Protein AF-A0A2G2PEL3-F1 (afdb_monomer_lite)

Sequence (97 aa):
MENTEMTTISIYNRVLLALLVLTFLTISQPFLLALSPKFTIVTQLIISVFKSLLIVMFYMHLSSEKVYLKFFVLMALIVLAVFFVILGIDSYYRYGV

Foldseek 3Di:
DVVVVVVLVVLVVVLVVVLVVLVVCLVCVVVVPVDDPVVNVVVNVVSVVVNVVSCVVRVPPVVVDDPVVVVVVVVVVVVVVVVVVVVVVVCCVPPVD

pLDDT: mean 83.77, std 10.46, range [50.25, 95.56]

Structure (mmCIF, N/CA/C/O backbone):
data_AF-A0A2G2PEL3-F1
#
_entry.id   AF-A0A2G2PEL3-F1
#
loop_
_atom_site.group_PDB
_atom_site.id
_atom_site.type_symbol
_atom_site.label_atom_id
_atom_site.label_alt_id
_atom_site.label_comp_id
_atom_site.label_asym_id
_atom_site.label_entity_id
_atom_site.label_seq_id
_atom_site.pdbx_PDB_ins_code
_atom_site.Cartn_x
_atom_site.Cartn_y
_atom_site.Cartn_z
_atom_site.occupancy
_atom_site.B_iso_or_equiv
_atom_site.auth_seq_id
_atom_site.auth_comp_id
_atom_site.auth_asym_id
_atom_site.auth_atom_id
_atom_site.pdbx_PDB_model_num
ATOM 1 N N . MET A 1 1 ? -12.324 3.028 33.544 1.00 54.03 1 MET A N 1
ATOM 2 C CA . MET A 1 1 ? -12.763 3.521 32.220 1.00 54.03 1 MET A CA 1
ATOM 3 C C . MET A 1 1 ? -11.715 4.423 31.553 1.00 54.03 1 MET A C 1
ATOM 5 O O . MET A 1 1 ? -11.763 4.563 30.347 1.00 54.03 1 MET A O 1
ATOM 9 N N . GLU A 1 2 ? -10.707 4.925 32.280 1.00 50.25 2 GLU A N 1
ATOM 10 C CA . GLU A 1 2 ? -9.586 5.718 31.729 1.00 50.25 2 GLU A CA 1
ATOM 11 C C . GLU A 1 2 ? -8.512 4.878 30.995 1.00 50.25 2 GLU A C 1
ATOM 13 O O . GLU A 1 2 ? -8.019 5.256 29.934 1.00 50.25 2 GLU A O 1
ATOM 18 N N . ASN A 1 3 ? -8.201 3.674 31.497 1.00 58.78 3 ASN A N 1
ATOM 19 C CA . ASN A 1 3 ? -7.141 2.823 30.929 1.00 58.78 3 ASN A CA 1
ATOM 20 C C . ASN A 1 3 ? -7.443 2.294 29.513 1.00 58.78 3 ASN A C 1
ATOM 22 O O . ASN A 1 3 ? -6.519 2.027 28.751 1.00 58.78 3 ASN A O 1
ATOM 26 N N . THR A 1 4 ? -8.717 2.142 29.145 1.00 60.16 4 THR A N 1
ATOM 27 C CA . THR A 1 4 ? -9.120 1.649 27.818 1.00 60.16 4 THR A CA 1
ATOM 28 C C . THR A 1 4 ? -8.916 2.701 26.732 1.00 60.16 4 THR A C 1
ATOM 30 O O . THR A 1 4 ? -8.455 2.363 25.646 1.00 60.16 4 THR A O 1
ATOM 33 N N . GLU A 1 5 ? -9.155 3.982 27.019 1.00 60.09 5 GLU A N 1
ATOM 34 C CA . GLU A 1 5 ? -8.943 5.049 26.030 1.00 60.09 5 GLU A CA 1
ATOM 35 C C . GLU A 1 5 ? -7.457 5.295 25.755 1.00 60.09 5 GLU A C 1
ATOM 37 O O . GLU A 1 5 ? -7.057 5.447 24.597 1.00 60.09 5 GLU A O 1
ATOM 42 N N . MET A 1 6 ? -6.612 5.214 26.791 1.00 60.53 6 MET A N 1
ATOM 43 C CA . MET A 1 6 ? -5.157 5.289 26.622 1.00 60.53 6 MET A CA 1
ATOM 44 C C . MET A 1 6 ? -4.614 4.174 25.719 1.00 60.53 6 MET A C 1
ATOM 46 O O . MET A 1 6 ? -3.715 4.419 24.909 1.00 60.53 6 MET A O 1
ATOM 50 N N . THR A 1 7 ? -5.170 2.958 25.797 1.00 63.56 7 THR A N 1
ATOM 51 C CA . THR A 1 7 ? -4.756 1.862 24.906 1.00 63.56 7 THR A CA 1
ATOM 52 C C . THR A 1 7 ? -5.142 2.111 23.450 1.00 63.56 7 THR A C 1
ATOM 54 O O . THR A 1 7 ? -4.332 1.847 22.561 1.00 63.56 7 THR A O 1
ATOM 57 N N . THR A 1 8 ? -6.315 2.694 23.186 1.00 72.44 8 THR A N 1
ATOM 58 C CA . THR A 1 8 ? -6.763 3.005 21.822 1.00 72.44 8 THR A CA 1
ATOM 59 C C . THR A 1 8 ? -5.892 4.088 21.188 1.00 72.44 8 THR A C 1
ATOM 61 O O . THR A 1 8 ? -5.391 3.901 20.080 1.00 72.44 8 THR A O 1
ATOM 64 N N . ILE A 1 9 ? -5.618 5.179 21.914 1.00 77.50 9 ILE A N 1
ATOM 65 C CA . ILE A 1 9 ? -4.723 6.259 21.460 1.00 77.50 9 ILE A CA 1
ATOM 66 C C . ILE A 1 9 ? -3.310 5.715 21.190 1.00 77.50 9 ILE A C 1
ATOM 68 O O . ILE A 1 9 ? -2.677 6.073 20.195 1.00 77.50 9 ILE A O 1
ATOM 72 N N . SER A 1 10 ? -2.828 4.794 22.032 1.00 81.69 10 SER A N 1
ATOM 73 C CA . SER A 1 10 ? -1.536 4.129 21.830 1.00 81.69 10 SER A CA 1
ATOM 74 C C . SER A 1 10 ? -1.485 3.332 20.520 1.00 81.69 10 SER A C 1
ATOM 76 O O . SER A 1 10 ? -0.476 3.382 19.814 1.00 81.69 10 SER A O 1
ATOM 78 N N . ILE A 1 11 ? -2.568 2.637 20.153 1.00 85.19 11 ILE A N 1
ATOM 79 C CA . ILE A 1 11 ? -2.660 1.894 18.886 1.00 85.19 11 ILE A CA 1
ATOM 80 C C . ILE A 1 11 ? -2.613 2.855 17.695 1.00 85.19 11 ILE A C 1
ATOM 82 O O . ILE A 1 11 ? -1.803 2.646 16.792 1.00 85.19 11 ILE A O 1
ATOM 86 N N . TYR A 1 12 ? -3.401 3.935 17.716 1.00 85.50 12 TYR A N 1
ATOM 87 C CA . TYR A 1 12 ? -3.384 4.947 16.653 1.00 85.50 12 TYR A CA 1
ATOM 88 C C . TYR A 1 12 ? -1.984 5.535 16.444 1.00 85.50 12 TYR A C 1
ATOM 90 O O . TYR A 1 12 ? -1.494 5.566 15.318 1.00 85.50 12 TYR A O 1
ATOM 98 N N . ASN A 1 13 ? -1.288 5.903 17.522 1.00 89.25 13 ASN A N 1
ATOM 99 C CA . ASN A 1 13 ? 0.072 6.441 17.436 1.00 89.25 13 ASN A CA 1
ATOM 100 C C . ASN A 1 13 ? 1.089 5.424 16.893 1.00 89.25 13 ASN A C 1
ATOM 102 O O . ASN A 1 13 ? 1.981 5.790 16.128 1.00 89.25 13 ASN A O 1
ATOM 106 N N . ARG A 1 14 ? 0.958 4.138 17.242 1.00 89.31 14 ARG A N 1
ATOM 107 C CA . ARG A 1 14 ? 1.818 3.078 16.688 1.00 89.31 14 ARG A CA 1
ATOM 108 C C . ARG A 1 14 ? 1.577 2.877 15.193 1.00 89.31 14 ARG A C 1
ATOM 110 O O . ARG A 1 14 ? 2.540 2.731 14.443 1.00 89.31 14 ARG A O 1
ATOM 117 N N . VAL A 1 15 ? 0.318 2.904 14.752 1.00 90.62 15 VAL A N 1
ATOM 118 C CA . VAL A 1 15 ? -0.028 2.803 13.326 1.00 90.62 15 VAL A CA 1
ATOM 119 C C . VAL A 1 15 ? 0.445 4.042 12.566 1.00 90.62 15 VAL A C 1
ATOM 121 O O . VAL A 1 15 ? 1.008 3.902 11.484 1.00 90.62 15 VAL A O 1
ATOM 124 N N . LEU A 1 16 ? 0.309 5.241 13.143 1.00 91.94 16 LEU A N 1
ATOM 125 C CA . LEU A 1 16 ? 0.856 6.476 12.577 1.00 91.94 16 LEU A CA 1
ATOM 126 C C . LEU A 1 16 ? 2.365 6.369 12.351 1.00 91.94 16 LEU A C 1
ATOM 128 O O . LEU A 1 16 ? 2.862 6.701 11.276 1.00 91.94 16 LEU A O 1
ATOM 132 N N . LEU A 1 17 ? 3.091 5.870 13.353 1.00 94.31 17 LEU A N 1
ATOM 133 C CA . LEU A 1 17 ? 4.531 5.669 13.261 1.00 94.31 17 LEU A CA 1
ATOM 134 C C . LEU A 1 17 ? 4.874 4.647 12.170 1.00 94.31 17 LEU A C 1
ATOM 136 O O . LEU A 1 17 ? 5.761 4.904 11.359 1.00 94.31 17 LEU A O 1
ATOM 140 N N . ALA A 1 18 ? 4.137 3.536 12.078 1.00 93.19 18 ALA A N 1
ATOM 141 C CA . ALA A 1 18 ? 4.308 2.563 11.000 1.00 93.19 18 ALA A CA 1
ATOM 142 C C . ALA A 1 18 ? 4.075 3.187 9.608 1.00 93.19 18 ALA A C 1
ATOM 144 O O . ALA A 1 18 ? 4.858 2.953 8.687 1.00 93.19 18 ALA A O 1
ATOM 145 N N . LEU A 1 19 ? 3.049 4.031 9.453 1.00 93.38 19 LEU A N 1
ATOM 146 C CA . LEU A 1 19 ? 2.762 4.749 8.206 1.00 93.38 19 LEU A CA 1
ATOM 147 C C . LEU A 1 19 ? 3.861 5.757 7.844 1.00 93.38 19 LEU A C 1
ATOM 149 O O . LEU A 1 19 ? 4.236 5.862 6.671 1.00 93.38 19 LEU A O 1
ATOM 153 N N . LEU A 1 20 ? 4.407 6.470 8.832 1.00 95.56 20 LEU A N 1
ATOM 154 C CA . LEU A 1 20 ? 5.549 7.365 8.644 1.00 95.56 20 LEU A CA 1
ATOM 155 C C . LEU A 1 20 ? 6.781 6.589 8.185 1.00 95.56 20 LEU A C 1
ATOM 157 O O . LEU A 1 20 ? 7.378 6.952 7.174 1.00 95.56 20 LEU A O 1
ATOM 161 N N . VAL A 1 21 ? 7.116 5.485 8.856 1.00 94.56 21 VAL A N 1
ATOM 162 C CA . VAL A 1 21 ? 8.245 4.620 8.479 1.00 94.56 21 VAL A CA 1
ATOM 163 C C . VAL A 1 21 ? 8.076 4.093 7.057 1.00 94.56 21 VAL A C 1
ATOM 165 O O . VAL A 1 21 ? 8.992 4.225 6.249 1.00 94.56 21 VAL A O 1
ATOM 168 N N . LEU A 1 22 ? 6.896 3.574 6.702 1.00 93.19 22 LEU A N 1
ATOM 169 C CA . LEU A 1 22 ? 6.616 3.124 5.336 1.00 93.19 22 LEU A CA 1
ATOM 170 C C . LEU A 1 22 ? 6.734 4.269 4.320 1.00 93.19 22 LEU A C 1
ATOM 172 O O . LEU A 1 22 ? 7.086 4.040 3.164 1.00 93.19 22 LEU A O 1
ATOM 176 N N . THR A 1 23 ? 6.437 5.507 4.715 1.00 93.56 23 THR A N 1
ATOM 177 C CA . THR A 1 23 ? 6.561 6.694 3.856 1.00 93.56 23 THR A CA 1
ATOM 178 C C . THR A 1 23 ? 8.002 7.094 3.631 1.00 93.56 23 THR A C 1
ATOM 180 O O . THR A 1 23 ? 8.399 7.227 2.473 1.00 93.56 23 THR A O 1
ATOM 183 N N . PHE A 1 24 ? 8.802 7.161 4.690 1.00 94.12 24 PHE A N 1
ATOM 184 C CA . PHE A 1 24 ? 10.242 7.336 4.559 1.00 94.12 24 PHE A CA 1
ATOM 185 C C . PHE A 1 24 ? 10.864 6.230 3.711 1.00 94.12 24 PHE A C 1
ATOM 187 O O . PHE A 1 24 ? 11.629 6.541 2.807 1.00 94.12 24 PHE A O 1
ATOM 194 N N . LEU A 1 25 ? 10.465 4.971 3.919 1.00 91.38 25 LEU A N 1
ATOM 195 C CA . LEU A 1 25 ? 10.918 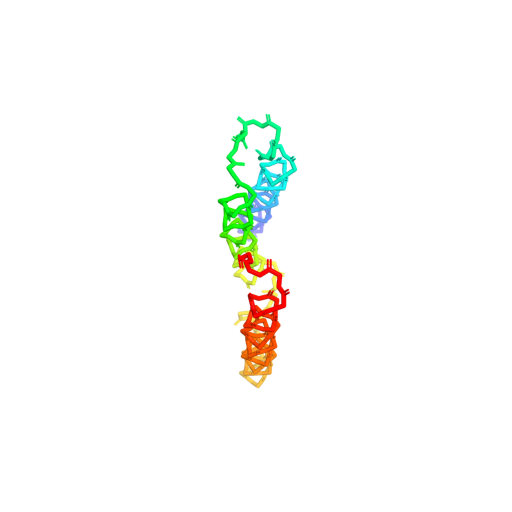3.837 3.115 1.00 91.38 25 LEU A CA 1
ATOM 196 C C . LEU A 1 25 ? 10.563 4.006 1.631 1.00 91.38 25 LEU A C 1
ATOM 198 O O . LEU A 1 25 ? 11.377 3.710 0.771 1.00 91.38 25 LEU A O 1
ATOM 202 N N . THR A 1 26 ? 9.365 4.501 1.310 1.00 91.56 26 THR A N 1
ATOM 203 C CA . THR A 1 26 ? 8.953 4.706 -0.094 1.00 91.56 26 THR A CA 1
ATOM 204 C C . THR A 1 26 ? 9.796 5.780 -0.776 1.00 91.56 26 THR A C 1
ATOM 206 O O . THR A 1 26 ? 10.195 5.607 -1.924 1.00 91.56 26 THR A O 1
ATOM 209 N N . ILE A 1 27 ? 10.067 6.881 -0.069 1.00 91.62 27 ILE A N 1
ATOM 210 C CA . ILE A 1 27 ? 10.867 7.997 -0.584 1.00 91.62 27 ILE A CA 1
ATOM 211 C C . ILE A 1 27 ? 12.334 7.585 -0.712 1.00 91.62 27 ILE A C 1
ATOM 213 O O . ILE A 1 27 ? 12.983 7.940 -1.690 1.00 91.62 27 ILE A O 1
ATOM 217 N N . SER A 1 28 ? 12.858 6.829 0.256 1.00 90.38 28 SER A N 1
ATOM 218 C CA . SER A 1 28 ? 14.257 6.405 0.275 1.00 90.38 28 SE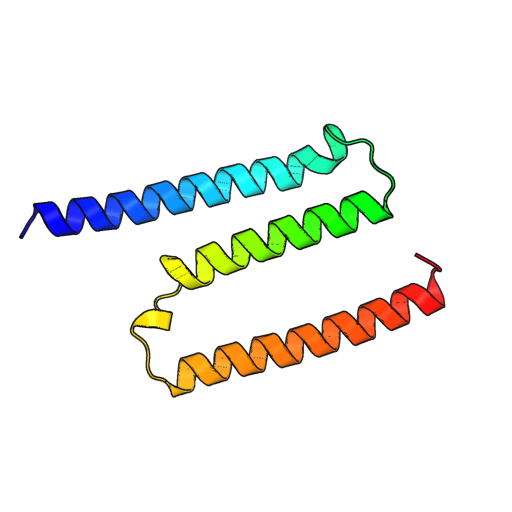R A CA 1
ATOM 219 C C . SER A 1 28 ? 14.546 5.219 -0.646 1.00 90.38 28 SER A C 1
ATOM 221 O O . SER A 1 28 ? 15.683 5.075 -1.091 1.00 90.38 28 SER A O 1
ATOM 223 N N . GLN A 1 29 ? 13.545 4.394 -0.975 1.00 87.12 29 GLN A N 1
ATOM 224 C CA . GLN A 1 29 ? 13.704 3.200 -1.808 1.00 87.12 29 GLN A CA 1
ATOM 225 C C . GLN A 1 29 ? 14.492 3.443 -3.109 1.00 87.12 29 GLN A C 1
ATOM 227 O O . GLN A 1 29 ? 15.461 2.715 -3.304 1.00 87.12 29 GLN A O 1
ATOM 232 N N . PRO A 1 30 ? 14.191 4.440 -3.967 1.00 84.31 30 PRO A N 1
ATOM 233 C CA . PRO A 1 30 ? 14.958 4.651 -5.200 1.00 84.31 30 PRO A CA 1
ATOM 234 C C . PRO A 1 30 ? 16.424 5.055 -4.964 1.00 84.31 30 PRO A C 1
ATOM 236 O O . PRO A 1 30 ? 17.256 4.850 -5.842 1.00 84.31 30 PRO A O 1
ATOM 239 N N . PHE A 1 31 ? 16.754 5.612 -3.794 1.00 84.06 31 PHE A N 1
ATOM 240 C CA . PHE A 1 31 ? 18.120 6.017 -3.445 1.00 84.06 31 PHE A CA 1
ATOM 241 C C . PHE A 1 31 ? 18.929 4.877 -2.815 1.00 84.06 31 PHE A C 1
ATOM 243 O O . PHE A 1 31 ? 20.129 4.772 -3.045 1.00 84.06 31 PHE A O 1
ATOM 250 N N . LEU A 1 32 ? 18.281 4.033 -2.007 1.00 78.75 32 LEU A N 1
ATOM 251 C CA . LEU A 1 32 ? 18.922 2.923 -1.292 1.00 78.75 32 LEU A CA 1
ATOM 252 C C . LEU A 1 32 ? 19.038 1.664 -2.150 1.00 78.75 32 LEU A C 1
ATOM 254 O O . LEU A 1 32 ? 19.948 0.857 -1.977 1.00 78.75 32 LEU A O 1
ATOM 258 N N . LEU A 1 33 ? 18.087 1.485 -3.059 1.00 72.19 33 LEU A N 1
ATOM 259 C CA . LEU A 1 33 ? 17.957 0.321 -3.905 1.00 72.19 33 LEU A CA 1
ATOM 260 C C . LEU A 1 33 ? 18.001 0.796 -5.355 1.00 72.19 33 LEU A C 1
ATOM 262 O O . LEU A 1 33 ? 16.969 1.120 -5.940 1.00 72.19 33 LEU A O 1
ATOM 266 N N . ALA A 1 34 ? 19.203 0.800 -5.941 1.00 65.75 34 ALA A N 1
ATOM 267 C CA . ALA A 1 34 ? 19.433 1.010 -7.374 1.00 65.75 34 ALA A CA 1
ATOM 268 C C . ALA A 1 34 ? 18.938 -0.201 -8.196 1.00 65.75 34 ALA A C 1
ATOM 270 O O . ALA A 1 34 ? 19.674 -0.814 -8.967 1.00 65.75 34 ALA A O 1
ATOM 271 N N . LEU A 1 35 ? 17.686 -0.600 -7.971 1.00 66.38 35 LEU A N 1
ATOM 272 C CA . LEU A 1 35 ? 17.016 -1.655 -8.706 1.00 66.38 35 LEU A CA 1
ATOM 273 C C . LEU A 1 35 ? 16.559 -1.120 -10.067 1.00 66.38 35 LEU A C 1
ATOM 275 O O . LEU A 1 35 ? 16.313 0.074 -10.242 1.00 66.38 35 LEU A O 1
ATOM 279 N N . SER A 1 36 ? 16.426 -2.026 -11.042 1.00 78.44 36 SER A N 1
ATOM 280 C CA . SER A 1 36 ? 15.890 -1.655 -12.355 1.00 78.44 36 SER A CA 1
ATOM 281 C C . SER A 1 36 ? 14.525 -0.956 -12.204 1.00 78.44 36 SER A C 1
ATOM 283 O O . SER A 1 36 ? 13.775 -1.303 -11.281 1.00 78.44 36 SER A O 1
ATOM 285 N N . PRO A 1 37 ? 14.148 -0.040 -13.116 1.00 77.12 37 PRO A N 1
ATOM 286 C CA . PRO A 1 37 ? 12.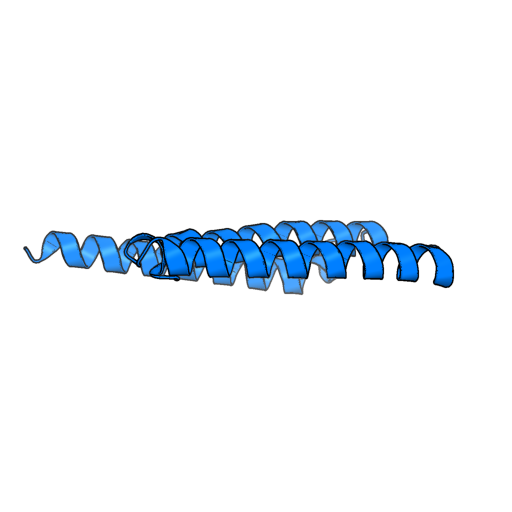892 0.711 -13.029 1.00 77.12 37 PRO A CA 1
ATOM 287 C C . PRO A 1 37 ? 11.658 -0.172 -12.789 1.00 77.12 37 PRO A C 1
ATOM 289 O O . PRO A 1 37 ? 10.790 0.180 -11.995 1.00 77.12 37 PRO A O 1
ATOM 292 N N . LYS A 1 38 ? 11.622 -1.365 -13.400 1.00 78.12 38 LYS A N 1
ATOM 293 C CA . LYS A 1 38 ? 10.530 -2.337 -13.234 1.00 78.12 38 LYS A CA 1
ATOM 294 C C . LYS A 1 38 ? 10.404 -2.824 -11.789 1.00 78.12 38 LYS A C 1
ATOM 296 O O . LYS A 1 38 ? 9.310 -2.860 -11.234 1.00 78.12 38 LYS A O 1
ATOM 301 N N . PHE A 1 39 ? 11.527 -3.152 -11.157 1.00 80.62 39 PHE A N 1
ATOM 302 C CA . PHE A 1 39 ? 11.532 -3.605 -9.768 1.00 80.62 39 PHE A CA 1
ATOM 303 C C . PHE A 1 39 ? 11.182 -2.474 -8.800 1.00 80.62 39 PHE A C 1
ATOM 305 O O . PHE A 1 39 ? 10.433 -2.705 -7.855 1.00 80.62 39 PHE A O 1
ATOM 312 N N . THR A 1 40 ? 11.651 -1.251 -9.050 1.00 85.00 40 THR A N 1
ATOM 313 C CA . THR A 1 40 ? 11.284 -0.062 -8.262 1.00 85.00 40 THR A CA 1
ATOM 314 C C . THR A 1 40 ? 9.767 0.141 -8.243 1.00 85.00 40 THR A C 1
ATOM 316 O O . THR A 1 40 ? 9.182 0.245 -7.166 1.00 85.00 40 THR A O 1
ATOM 319 N N . ILE A 1 41 ? 9.110 0.074 -9.406 1.00 82.75 41 ILE A N 1
ATOM 320 C CA . ILE A 1 41 ? 7.647 0.202 -9.524 1.00 82.75 41 ILE A CA 1
ATOM 321 C C . ILE A 1 41 ? 6.925 -0.889 -8.721 1.00 82.75 41 ILE A C 1
ATOM 323 O O . ILE A 1 41 ? 6.036 -0.586 -7.924 1.00 82.75 41 ILE A O 1
ATOM 327 N N . VAL A 1 42 ? 7.325 -2.155 -8.881 1.00 84.69 42 VAL A N 1
ATOM 328 C CA . VAL A 1 42 ? 6.706 -3.284 -8.162 1.00 84.69 42 VAL A CA 1
ATOM 329 C C . VAL A 1 42 ? 6.863 -3.127 -6.649 1.00 84.69 42 VAL A C 1
ATOM 331 O O . VAL A 1 42 ? 5.902 -3.303 -5.900 1.00 84.69 42 VAL A O 1
ATOM 334 N N . THR A 1 43 ? 8.055 -2.746 -6.187 1.00 87.25 43 THR A N 1
ATOM 335 C CA . THR A 1 43 ? 8.337 -2.594 -4.753 1.00 87.25 43 THR A CA 1
ATOM 336 C C . THR A 1 43 ? 7.516 -1.453 -4.148 1.00 87.25 43 THR A C 1
ATOM 338 O O . THR A 1 43 ? 6.937 -1.604 -3.072 1.00 87.25 43 THR A O 1
ATOM 341 N N . GLN A 1 44 ? 7.392 -0.327 -4.858 1.00 89.31 44 GLN A N 1
ATOM 342 C CA . GLN A 1 44 ? 6.570 0.807 -4.432 1.00 89.31 44 GLN A CA 1
ATOM 343 C C . GLN A 1 44 ? 5.072 0.475 -4.418 1.00 89.31 44 GLN A C 1
ATOM 345 O O . GLN A 1 44 ? 4.374 0.874 -3.484 1.00 89.31 44 GLN A O 1
ATOM 350 N N . LEU A 1 45 ? 4.578 -0.298 -5.392 1.00 88.38 45 LEU A N 1
ATOM 351 C CA . LEU A 1 45 ? 3.190 -0.767 -5.408 1.00 88.38 45 LEU A CA 1
ATOM 352 C C . LEU A 1 45 ? 2.880 -1.649 -4.195 1.00 88.38 45 LEU A C 1
ATOM 354 O O . LEU A 1 45 ? 1.879 -1.419 -3.519 1.00 88.38 45 LEU A O 1
ATOM 358 N N . ILE A 1 46 ? 3.764 -2.594 -3.863 1.00 90.38 46 ILE A N 1
ATOM 359 C CA . ILE A 1 46 ? 3.612 -3.449 -2.677 1.00 90.38 46 ILE A CA 1
ATOM 360 C C . ILE A 1 46 ? 3.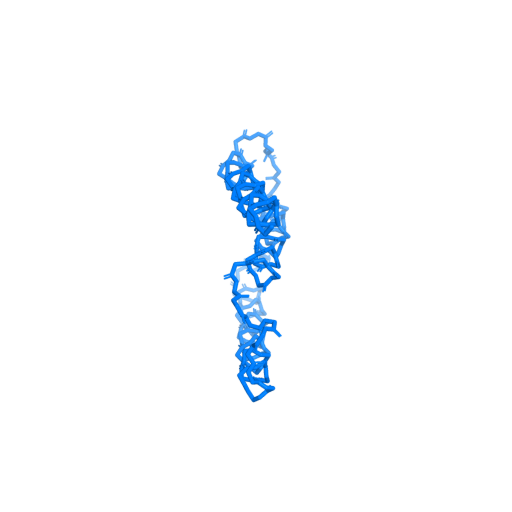549 -2.596 -1.401 1.00 90.38 46 ILE A C 1
ATOM 362 O O . ILE A 1 46 ? 2.629 -2.753 -0.597 1.00 90.38 46 ILE A O 1
ATOM 366 N N . ILE A 1 47 ? 4.476 -1.646 -1.230 1.00 91.94 47 ILE A N 1
ATOM 367 C CA . ILE A 1 47 ? 4.491 -0.748 -0.063 1.00 91.94 47 ILE A CA 1
ATOM 368 C C . ILE A 1 47 ? 3.197 0.084 0.014 1.00 91.94 47 ILE A C 1
ATOM 370 O O . ILE A 1 47 ? 2.649 0.277 1.102 1.00 91.94 47 ILE A O 1
ATOM 374 N N . SER A 1 48 ? 2.681 0.552 -1.125 1.00 90.81 48 SER A N 1
ATOM 375 C CA . SER A 1 48 ? 1.430 1.316 -1.203 1.00 90.81 48 SER A CA 1
ATOM 376 C C . SER A 1 48 ? 0.215 0.499 -0.744 1.00 90.81 48 SER A C 1
ATOM 378 O O . SER A 1 48 ? -0.605 0.993 0.036 1.00 90.81 48 SER A O 1
ATOM 380 N N . VAL A 1 49 ? 0.142 -0.783 -1.127 1.00 91.19 49 VAL A N 1
ATOM 381 C CA . VAL A 1 49 ? -0.911 -1.703 -0.667 1.00 91.19 49 VAL A CA 1
ATOM 382 C C . VAL A 1 49 ? -0.890 -1.833 0.858 1.00 91.19 49 VAL A C 1
ATOM 384 O O . VAL A 1 49 ? -1.923 -1.621 1.493 1.00 91.19 49 VAL A O 1
ATOM 387 N N . PHE A 1 50 ? 0.273 -2.081 1.471 1.00 92.62 50 PHE A N 1
ATOM 388 C CA . PHE A 1 50 ? 0.382 -2.192 2.934 1.00 92.62 50 PHE A CA 1
ATOM 389 C C . PHE A 1 50 ? -0.054 -0.920 3.671 1.00 92.62 50 PHE A C 1
ATOM 391 O O . PHE A 1 50 ? -0.764 -1.004 4.675 1.00 92.62 50 PHE A O 1
ATOM 398 N N . LYS A 1 51 ? 0.312 0.263 3.164 1.00 91.56 51 LYS A N 1
ATOM 399 C CA . LYS A 1 51 ? -0.147 1.536 3.740 1.00 91.56 51 LYS A CA 1
ATOM 400 C C . LYS A 1 51 ? -1.663 1.675 3.669 1.00 91.56 51 LYS A C 1
ATOM 402 O O . LYS A 1 51 ? -2.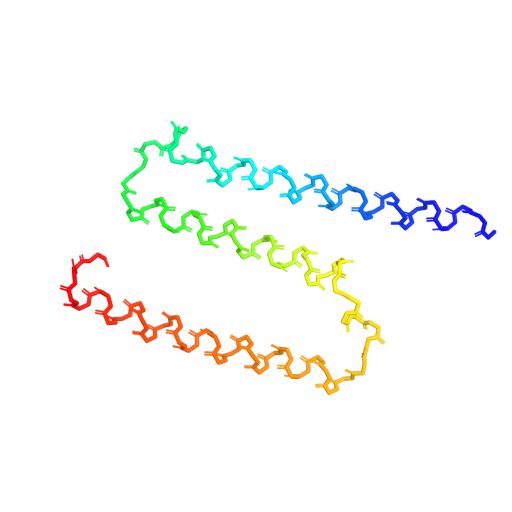288 2.017 4.670 1.00 91.56 51 LYS A O 1
ATOM 407 N N . SER A 1 52 ? -2.249 1.397 2.503 1.00 89.56 52 SER A N 1
ATOM 408 C CA . SER A 1 52 ? -3.700 1.478 2.318 1.00 89.56 52 SER A CA 1
ATOM 409 C C . SER A 1 52 ? -4.443 0.525 3.260 1.00 89.56 52 SER A C 1
ATOM 411 O O . SER A 1 52 ? -5.431 0.919 3.873 1.00 89.56 52 SER A O 1
ATOM 413 N N . LEU A 1 53 ? -3.909 -0.682 3.474 1.00 89.19 53 LEU A N 1
ATOM 414 C CA . LEU A 1 53 ? -4.479 -1.681 4.372 1.00 89.19 53 LEU A CA 1
ATOM 415 C C . LEU A 1 53 ? -4.441 -1.228 5.840 1.00 89.19 53 LEU A C 1
ATOM 417 O O . LEU A 1 53 ? -5.454 -1.319 6.531 1.00 89.19 53 LEU A O 1
ATOM 421 N N . LEU A 1 54 ? -3.314 -0.672 6.299 1.00 88.50 54 LEU A N 1
ATOM 422 C CA . LEU A 1 54 ? -3.202 -0.086 7.641 1.00 88.50 54 LEU A CA 1
ATOM 423 C C . LEU A 1 54 ? -4.208 1.051 7.853 1.00 88.50 54 LEU A C 1
ATOM 425 O O . LEU A 1 54 ? -4.839 1.132 8.907 1.00 88.50 54 LEU A O 1
ATOM 429 N N . ILE A 1 55 ? -4.394 1.911 6.849 1.00 89.12 55 ILE A N 1
ATOM 430 C CA . ILE A 1 55 ? -5.361 3.008 6.927 1.00 89.12 55 ILE A CA 1
ATOM 431 C C . ILE A 1 55 ? -6.787 2.460 7.002 1.00 89.12 55 ILE A C 1
ATOM 433 O O . ILE A 1 55 ? -7.540 2.868 7.880 1.00 89.12 55 ILE A O 1
ATOM 437 N N . VAL A 1 56 ? -7.159 1.520 6.132 1.00 85.56 56 VAL A N 1
ATOM 438 C CA . VAL A 1 56 ? -8.516 0.952 6.105 1.00 85.56 56 VAL A CA 1
ATOM 439 C C . VAL A 1 56 ? -8.849 0.219 7.408 1.00 85.56 56 VAL A C 1
ATOM 441 O O . VAL A 1 56 ? -9.968 0.337 7.897 1.00 85.56 56 VAL A O 1
ATOM 444 N N . MET A 1 57 ? -7.893 -0.517 7.981 1.00 83.06 57 MET A N 1
ATOM 445 C CA . MET A 1 57 ? -8.118 -1.299 9.200 1.00 83.06 57 MET A CA 1
ATOM 446 C C . MET A 1 57 ? -8.179 -0.447 10.470 1.00 83.06 57 MET A C 1
ATOM 448 O O . MET A 1 57 ? -8.978 -0.746 11.354 1.00 83.06 57 MET A O 1
ATOM 452 N N . PHE A 1 58 ? -7.330 0.580 10.582 1.00 83.81 58 PHE A N 1
ATOM 453 C CA . PHE A 1 58 ? -7.149 1.305 11.843 1.00 83.81 58 PHE A CA 1
ATOM 454 C C . PHE A 1 58 ? -7.655 2.748 11.805 1.00 83.81 58 PHE A C 1
ATOM 456 O O . PHE A 1 58 ? -8.173 3.222 12.810 1.00 83.81 58 PHE A O 1
ATOM 463 N N . TYR A 1 59 ? -7.533 3.448 10.674 1.00 80.06 59 TYR A N 1
ATOM 464 C CA . TYR A 1 59 ? -7.866 4.875 10.563 1.00 80.06 59 TYR A CA 1
ATOM 465 C C . TYR A 1 59 ? -9.228 5.146 9.937 1.00 80.06 59 TYR A C 1
ATOM 467 O O . TYR A 1 59 ? -9.905 6.095 10.331 1.00 80.06 59 TYR A O 1
ATOM 475 N N . MET A 1 60 ? -9.658 4.326 8.980 1.00 82.06 60 MET A N 1
ATOM 476 C CA . MET A 1 60 ? -11.025 4.402 8.502 1.00 82.06 60 MET A CA 1
ATOM 477 C C . MET A 1 60 ? -11.929 3.742 9.531 1.00 82.06 60 MET A C 1
ATOM 479 O O . MET A 1 60 ? -11.839 2.546 9.795 1.00 82.06 60 MET A O 1
ATOM 483 N N . HIS A 1 61 ? -12.887 4.511 10.041 1.00 73.56 61 HIS A N 1
ATOM 484 C CA . HIS A 1 61 ? -13.951 4.018 10.917 1.00 73.56 61 HIS A CA 1
ATOM 485 C C . HIS A 1 61 ? -14.927 3.064 10.193 1.00 73.56 61 HIS A C 1
ATOM 487 O O . HIS A 1 61 ? -16.017 2.778 10.668 1.00 73.56 61 HIS A O 1
ATOM 493 N N . LEU A 1 62 ? -14.536 2.533 9.031 1.00 69.06 62 LEU A N 1
ATOM 494 C CA . LEU A 1 62 ? -15.352 1.674 8.189 1.00 69.06 62 LEU A CA 1
ATOM 495 C C . LEU A 1 62 ? -15.794 0.409 8.934 1.00 69.06 62 LEU A C 1
ATOM 497 O O . LEU A 1 62 ? -16.855 -0.121 8.635 1.00 69.06 62 LEU A O 1
ATOM 501 N N . SER A 1 63 ? -15.018 -0.068 9.915 1.00 65.25 63 SER A N 1
ATOM 502 C CA . SER A 1 63 ? -15.343 -1.265 10.703 1.00 65.25 63 SER A CA 1
ATOM 503 C C . SER A 1 63 ? -16.662 -1.137 11.484 1.00 65.25 63 SER A C 1
ATOM 505 O O . SER A 1 63 ? -17.452 -2.085 11.495 1.00 65.25 63 SER A O 1
ATOM 507 N N . SER A 1 64 ? -16.949 0.034 12.051 1.00 69.44 64 SER A N 1
ATOM 508 C CA . SER A 1 64 ? -18.173 0.341 12.815 1.00 69.44 64 SER A CA 1
ATOM 509 C C . SER A 1 64 ? -19.310 0.895 11.954 1.00 69.44 64 SER A C 1
ATOM 511 O O . SER A 1 64 ? -20.431 1.041 12.438 1.00 69.44 64 SER A O 1
ATOM 513 N N . GLU A 1 65 ? -19.052 1.166 10.675 1.00 77.75 65 GLU A N 1
ATOM 514 C CA . GLU A 1 65 ? -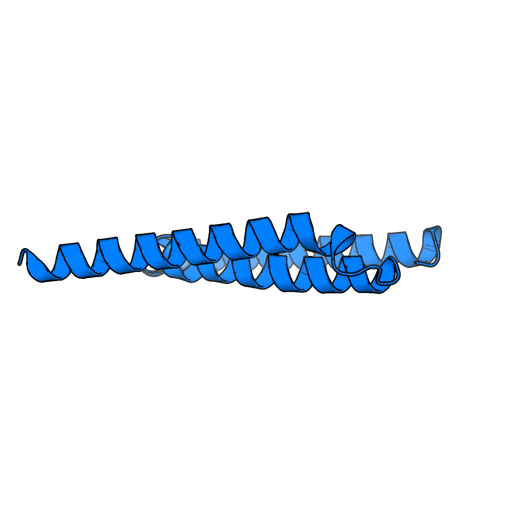20.036 1.734 9.761 1.00 77.75 65 GLU A CA 1
ATOM 515 C C . GLU A 1 65 ? -21.002 0.707 9.158 1.00 77.75 65 GLU A C 1
ATOM 517 O O . GLU A 1 65 ? -20.781 -0.513 9.142 1.00 77.75 65 GLU A O 1
ATOM 522 N N . LYS A 1 66 ? -22.100 1.242 8.610 1.00 84.69 66 LYS A N 1
ATOM 523 C CA . LYS A 1 66 ? -23.170 0.467 7.970 1.00 84.69 66 LYS A CA 1
ATOM 524 C C . LYS A 1 66 ? -22.632 -0.391 6.821 1.00 84.69 66 LYS A C 1
ATOM 526 O O . LYS A 1 66 ? -21.806 0.042 6.020 1.00 84.69 66 LYS A O 1
ATOM 531 N N . VAL A 1 67 ? -23.194 -1.592 6.677 1.00 85.00 67 VAL A N 1
ATOM 532 C CA . VAL A 1 67 ? -22.785 -2.595 5.673 1.00 85.00 67 VAL A CA 1
ATOM 533 C C . VAL A 1 67 ? -22.780 -2.036 4.242 1.00 85.00 67 VAL A C 1
ATOM 535 O O . VAL A 1 67 ? -21.865 -2.327 3.477 1.00 85.00 67 VAL A O 1
ATOM 538 N N . TYR A 1 68 ? -23.731 -1.167 3.888 1.00 85.81 68 TYR A N 1
ATOM 539 C CA . TYR A 1 68 ? -23.784 -0.540 2.561 1.00 85.81 68 TYR A CA 1
ATOM 540 C C . TYR A 1 68 ? -22.562 0.342 2.248 1.00 85.81 68 TYR A C 1
ATOM 542 O O . TYR A 1 68 ? -22.091 0.336 1.113 1.00 85.81 68 TYR A O 1
ATOM 550 N N . LEU A 1 69 ? -21.998 1.047 3.239 1.00 84.69 69 LEU A N 1
ATOM 551 C CA . LEU A 1 69 ? -20.778 1.843 3.046 1.00 84.69 69 LEU A CA 1
ATOM 552 C C . LEU A 1 69 ? -19.559 0.946 2.812 1.00 84.69 69 LEU A C 1
ATOM 554 O O . LEU A 1 69 ? -18.732 1.250 1.955 1.00 84.69 69 LEU A O 1
ATOM 558 N N . LYS A 1 70 ? -19.481 -0.201 3.500 1.00 84.38 70 LYS A N 1
ATOM 559 C CA . LYS A 1 70 ? -18.439 -1.213 3.253 1.00 84.38 70 LYS A CA 1
ATOM 560 C C . LYS A 1 70 ? -18.500 -1.733 1.812 1.00 84.38 70 LYS A C 1
ATOM 562 O O . LYS A 1 70 ? -17.469 -1.801 1.146 1.00 84.38 70 LYS A O 1
ATOM 567 N N . PHE A 1 71 ? -19.700 -2.036 1.309 1.00 87.62 71 PHE A N 1
ATOM 568 C CA . PHE A 1 71 ? -19.897 -2.452 -0.085 1.00 87.62 71 PHE A CA 1
ATOM 569 C C . PHE A 1 71 ? -19.554 -1.353 -1.090 1.00 87.62 71 PHE A C 1
ATOM 571 O O . PHE A 1 71 ? -18.955 -1.646 -2.121 1.00 87.62 71 PHE A O 1
ATOM 578 N N . PHE A 1 72 ? -19.883 -0.096 -0.793 1.00 89.31 72 PHE A N 1
ATOM 579 C CA . PHE A 1 72 ? -19.531 1.029 -1.656 1.00 89.31 72 PHE A CA 1
ATOM 580 C C . PHE A 1 72 ? -18.011 1.190 -1.796 1.00 89.31 72 PHE A C 1
ATOM 582 O O . PHE A 1 72 ? -17.504 1.335 -2.907 1.00 89.31 72 PHE A O 1
ATOM 589 N N . VAL A 1 73 ? -17.269 1.091 -0.689 1.00 87.12 73 VAL A N 1
ATOM 590 C CA . VAL A 1 73 ? -15.798 1.132 -0.710 1.00 87.12 73 VAL A CA 1
ATOM 591 C C . VAL A 1 73 ? -15.223 -0.059 -1.478 1.00 87.12 73 VAL A C 1
ATOM 593 O O . VAL A 1 73 ? -14.309 0.117 -2.280 1.00 87.12 73 VAL A O 1
ATOM 596 N N . LEU A 1 74 ? -15.782 -1.260 -1.296 1.00 88.88 74 LEU A N 1
ATOM 597 C CA . LEU A 1 74 ? -15.372 -2.439 -2.061 1.00 88.88 74 LEU A CA 1
ATOM 598 C C . LEU A 1 74 ? -15.611 -2.249 -3.566 1.00 88.88 74 LEU A C 1
ATOM 600 O O . LEU A 1 74 ? -14.728 -2.539 -4.368 1.00 88.88 74 LEU A O 1
ATOM 604 N N . MET A 1 75 ? -16.772 -1.718 -3.953 1.00 93.94 75 MET A N 1
ATOM 605 C CA . MET A 1 75 ? -17.083 -1.395 -5.345 1.00 93.94 75 MET A CA 1
ATOM 606 C C . MET A 1 75 ? -16.085 -0.377 -5.908 1.00 93.94 75 MET A C 1
ATOM 608 O O . MET A 1 75 ? -15.555 -0.586 -6.996 1.00 93.94 75 MET A O 1
ATOM 612 N N . ALA A 1 76 ? -15.780 0.689 -5.161 1.00 91.12 76 ALA A N 1
ATOM 613 C CA . ALA A 1 76 ? -14.794 1.685 -5.568 1.00 91.12 76 ALA A CA 1
ATOM 614 C C . ALA A 1 76 ? -13.400 1.065 -5.772 1.00 91.12 76 ALA A C 1
ATOM 616 O O . ALA A 1 76 ? -12.739 1.371 -6.763 1.00 91.12 76 ALA A O 1
ATOM 617 N N . LEU A 1 77 ? -12.978 0.147 -4.894 1.00 90.06 77 LEU A N 1
ATOM 618 C CA . LEU A 1 77 ? -11.720 -0.592 -5.044 1.00 90.06 77 LEU A CA 1
ATOM 619 C C . LEU A 1 77 ? -11.713 -1.498 -6.279 1.00 90.06 77 LEU A C 1
ATOM 621 O O . LEU A 1 77 ? -10.704 -1.545 -6.976 1.00 90.06 77 LEU A O 1
ATOM 625 N N . ILE A 1 78 ? -12.818 -2.185 -6.580 1.00 94.06 78 ILE A N 1
ATOM 626 C CA . ILE A 1 78 ? -12.934 -3.025 -7.782 1.00 94.06 78 ILE A CA 1
ATOM 627 C C . ILE A 1 78 ? -12.838 -2.164 -9.042 1.00 94.06 78 ILE A C 1
ATOM 629 O O . ILE A 1 78 ? -12.069 -2.482 -9.946 1.00 94.06 78 ILE A O 1
ATOM 633 N N . VAL A 1 79 ? -13.578 -1.055 -9.095 1.00 95.44 79 VAL A N 1
ATOM 634 C CA . VAL A 1 79 ? -13.537 -0.123 -10.229 1.00 95.44 79 VAL A CA 1
ATOM 635 C C . VAL A 1 79 ? -12.124 0.430 -10.412 1.00 95.44 79 VAL A C 1
ATOM 637 O O . VAL A 1 79 ? -11.596 0.414 -11.523 1.00 95.44 79 VAL A O 1
ATOM 640 N N . LEU A 1 80 ? -11.476 0.849 -9.323 1.00 91.56 80 LEU A N 1
ATOM 641 C CA . LEU A 1 80 ? -10.093 1.316 -9.351 1.00 91.56 80 LEU A CA 1
ATOM 642 C C . LEU A 1 80 ? -9.139 0.229 -9.860 1.00 91.56 80 LEU A C 1
ATOM 644 O O . LEU A 1 80 ? -8.299 0.511 -10.711 1.00 91.56 80 LEU A O 1
ATOM 648 N N . ALA A 1 81 ? -9.286 -1.012 -9.392 1.00 90.31 81 ALA A N 1
ATOM 649 C CA . ALA A 1 81 ? -8.468 -2.136 -9.835 1.00 90.31 81 ALA A CA 1
ATOM 650 C C . ALA A 1 81 ? -8.632 -2.405 -11.338 1.00 90.31 81 ALA A C 1
ATOM 652 O O . ALA A 1 81 ? -7.635 -2.589 -12.032 1.00 90.31 81 ALA A O 1
ATOM 653 N N . VAL A 1 82 ? -9.861 -2.358 -11.863 1.00 95.50 82 VAL A N 1
ATOM 654 C CA . VAL A 1 82 ? -10.128 -2.501 -13.304 1.00 95.50 82 VAL A CA 1
ATOM 655 C C . VAL A 1 82 ? -9.424 -1.401 -14.100 1.00 95.50 82 VAL A C 1
ATOM 657 O O . VAL A 1 82 ? -8.742 -1.705 -15.078 1.00 95.50 82 VAL A O 1
ATOM 660 N N . PHE A 1 83 ? -9.513 -0.140 -13.664 1.00 94.25 83 PHE A N 1
ATOM 661 C CA . PHE A 1 83 ? -8.790 0.956 -14.315 1.00 94.25 83 PHE A CA 1
ATOM 662 C C . PHE A 1 83 ? -7.274 0.755 -14.278 1.00 94.25 83 PHE A C 1
ATOM 664 O O . PHE A 1 83 ? -6.617 0.933 -15.300 1.00 94.25 83 PHE A O 1
ATOM 671 N N . PHE A 1 84 ? -6.717 0.335 -13.141 1.00 88.75 84 PHE A N 1
ATOM 672 C CA . PHE A 1 84 ? -5.288 0.040 -13.024 1.00 88.75 84 PHE A CA 1
ATOM 673 C C . PHE A 1 84 ? -4.841 -1.075 -13.974 1.00 88.75 84 PHE A C 1
ATOM 675 O O . PHE A 1 84 ? -3.789 -0.951 -14.595 1.00 88.75 84 PHE A O 1
ATOM 682 N N . VAL A 1 85 ? -5.638 -2.137 -14.128 1.00 91.06 85 VAL A N 1
ATOM 683 C CA . VAL A 1 85 ? -5.336 -3.233 -15.060 1.00 91.06 85 VAL A CA 1
ATOM 684 C C . VAL A 1 85 ? -5.367 -2.743 -16.505 1.00 91.06 85 VAL A C 1
ATOM 686 O O . VAL A 1 85 ? -4.420 -2.992 -17.245 1.00 91.06 85 VAL A O 1
ATOM 689 N N . ILE A 1 86 ? -6.409 -2.008 -16.905 1.00 94.12 86 ILE A N 1
ATOM 690 C CA . ILE A 1 86 ? -6.531 -1.478 -18.271 1.00 94.12 86 ILE A CA 1
ATOM 691 C C . ILE A 1 86 ? -5.367 -0.532 -18.589 1.00 94.12 86 ILE A C 1
ATOM 693 O O . ILE A 1 86 ? -4.734 -0.672 -19.633 1.00 94.12 86 ILE A O 1
ATOM 697 N N . LEU A 1 87 ? -5.050 0.396 -17.682 1.00 89.25 87 LEU A N 1
ATOM 698 C CA . LEU A 1 87 ? -3.938 1.336 -17.848 1.00 89.25 87 LEU A CA 1
ATOM 699 C C . LEU A 1 87 ? -2.581 0.627 -17.861 1.00 89.25 87 LEU A C 1
ATOM 701 O O . LEU A 1 87 ? -1.702 1.002 -18.631 1.00 89.25 87 LEU A O 1
ATOM 705 N N . GLY A 1 88 ? -2.409 -0.408 -17.036 1.00 86.44 88 GLY A N 1
ATOM 706 C CA . GLY A 1 88 ? -1.201 -1.228 -17.030 1.00 86.44 88 GLY A CA 1
ATOM 707 C C . GLY A 1 88 ? -0.995 -1.945 -18.363 1.00 86.44 88 GLY A C 1
ATOM 708 O O . GLY A 1 88 ? 0.101 -1.903 -18.916 1.00 86.44 88 GLY A O 1
ATOM 709 N N . ILE A 1 89 ? -2.061 -2.537 -18.910 1.00 90.31 89 ILE A N 1
ATOM 710 C CA . ILE A 1 89 ? -2.045 -3.184 -20.226 1.00 90.31 89 ILE A CA 1
ATOM 711 C C . ILE A 1 89 ? -1.729 -2.163 -21.328 1.00 90.31 89 ILE A C 1
ATOM 713 O O . ILE A 1 89 ? -0.850 -2.409 -22.152 1.00 90.31 89 ILE A O 1
ATOM 717 N N . ASP A 1 90 ? -2.403 -1.012 -21.339 1.00 88.75 90 ASP A N 1
ATOM 718 C CA . ASP A 1 90 ? -2.176 0.048 -22.330 1.00 88.75 90 ASP A CA 1
ATOM 719 C C . ASP A 1 90 ? -0.729 0.571 -22.291 1.00 88.75 90 ASP A C 1
ATOM 721 O O . ASP A 1 90 ? -0.074 0.675 -23.329 1.00 88.75 90 ASP A O 1
ATOM 725 N N . SER A 1 91 ? -0.192 0.811 -21.093 1.00 84.12 91 SER A N 1
ATOM 726 C CA . SER A 1 91 ? 1.200 1.225 -20.897 1.00 84.12 91 SER A CA 1
ATOM 727 C C . SER A 1 91 ? 2.193 0.171 -21.399 1.00 84.12 91 SER A C 1
ATOM 729 O O . SER A 1 91 ? 3.148 0.509 -22.103 1.00 84.12 91 SER A O 1
ATOM 731 N N . TYR A 1 92 ? 1.941 -1.109 -21.103 1.00 85.88 92 TYR A N 1
ATOM 732 C CA . TYR A 1 92 ? 2.769 -2.222 -21.570 1.00 85.88 92 TYR A CA 1
ATOM 733 C C . TYR A 1 92 ? 2.818 -2.283 -23.102 1.00 85.88 92 TYR A C 1
ATOM 735 O O . TYR A 1 92 ? 3.900 -2.356 -23.683 1.00 85.88 92 TYR A O 1
ATOM 743 N N . TYR A 1 93 ? 1.666 -2.180 -23.775 1.00 89.38 93 TYR A N 1
ATOM 744 C CA . TYR A 1 93 ? 1.605 -2.207 -25.240 1.00 89.38 93 TYR A CA 1
ATOM 745 C C . TYR A 1 93 ? 2.258 -0.987 -25.901 1.00 89.38 93 TYR A C 1
ATOM 747 O O . TYR A 1 93 ? 2.845 -1.124 -26.973 1.00 89.38 93 TYR A O 1
ATOM 755 N N . ARG A 1 94 ? 2.166 0.203 -25.293 1.00 84.12 94 ARG A N 1
ATOM 756 C CA . ARG A 1 94 ? 2.710 1.444 -25.874 1.00 84.12 94 ARG A CA 1
ATOM 757 C C . ARG A 1 94 ? 4.203 1.632 -25.637 1.00 84.12 94 ARG A C 1
ATOM 759 O O . ARG A 1 94 ? 4.886 2.161 -26.509 1.00 84.12 94 ARG A O 1
ATOM 766 N N . TYR A 1 95 ? 4.699 1.243 -24.464 1.00 81.81 95 TYR A N 1
ATOM 767 C CA . TYR A 1 95 ? 6.051 1.587 -24.017 1.00 81.81 95 TYR A CA 1
ATOM 768 C C . TYR A 1 95 ? 6.937 0.368 -23.716 1.00 81.81 95 TYR A C 1
ATOM 770 O O . TYR A 1 95 ? 8.124 0.543 -23.450 1.00 81.81 95 TYR A O 1
ATOM 778 N N . GLY A 1 96 ? 6.407 -0.861 -23.773 1.00 65.94 96 GLY A N 1
ATOM 779 C CA . GLY A 1 96 ? 7.182 -2.098 -23.586 1.00 65.94 96 GLY A CA 1
ATOM 780 C C . GLY A 1 96 ? 7.771 -2.282 -22.179 1.00 65.94 96 GLY A C 1
ATOM 781 O O . GLY A 1 96 ? 8.704 -3.074 -21.988 1.00 65.94 96 GLY A O 1
ATOM 782 N N . VAL A 1 97 ? 7.264 -1.530 -21.197 1.00 59.47 97 VAL A N 1
ATOM 783 C CA . VAL A 1 97 ? 7.692 -1.593 -19.791 1.00 59.47 97 VAL A CA 1
ATOM 784 C C . VAL A 1 97 ? 6.940 -2.690 -19.068 1.00 59.47 97 VAL A C 1
ATOM 786 O O . VAL A 1 97 ? 5.698 -2.636 -19.073 1.00 59.47 97 VAL A O 1
#

Secondary structure (DSSP, 8-state):
-HHHHHHHHHHHHHHHHHHHHHHHHHHHHHHH----HHHHHHHHHHHHHHHHHHIIIIISGGGTS-HHHHHHHHHHHHHHHHHHHHHHHHHHHHH--

Radius of gyration: 17.79 Å; chains: 1; bounding box: 43×12×58 Å